Protein AF-A0A2D5WM52-F1 (afdb_monomer_lite)

Structure (mmCIF, N/CA/C/O backbone):
data_AF-A0A2D5WM52-F1
#
_entry.id   AF-A0A2D5WM52-F1
#
loop_
_atom_site.group_PDB
_atom_site.id
_atom_site.type_symbol
_atom_site.label_atom_id
_atom_site.label_alt_id
_atom_site.label_comp_id
_atom_site.label_asym_id
_atom_site.label_entity_id
_atom_site.label_seq_id
_atom_site.pdbx_PDB_ins_code
_atom_site.Cartn_x
_atom_site.Cartn_y
_atom_site.Cartn_z
_atom_site.occupancy
_atom_site.B_iso_or_equiv
_atom_site.auth_seq_id
_atom_site.auth_comp_id
_atom_site.auth_asym_id
_atom_site.auth_atom_id
_atom_site.pdbx_PDB_model_num
ATOM 1 N N . MET A 1 1 ? -11.372 -16.010 5.328 1.00 69.62 1 MET A N 1
ATOM 2 C CA . MET A 1 1 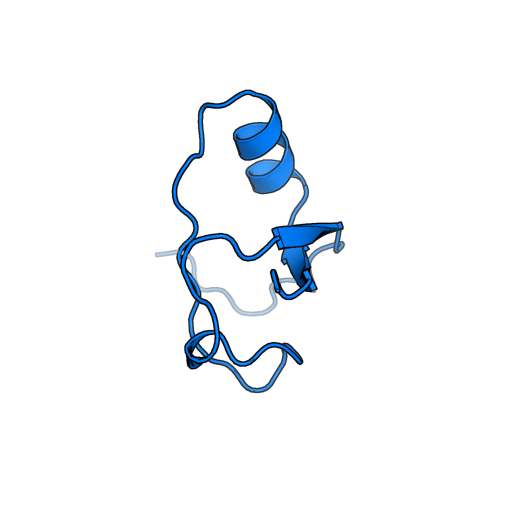? -10.144 -15.737 6.104 1.00 69.62 1 MET A CA 1
ATOM 3 C C . MET A 1 1 ? -9.503 -14.541 5.423 1.00 69.62 1 MET A C 1
ATOM 5 O O . MET A 1 1 ? -9.508 -14.549 4.200 1.00 69.62 1 MET A O 1
ATOM 9 N N . ALA A 1 2 ? -9.108 -13.499 6.154 1.00 83.06 2 ALA A N 1
ATOM 10 C CA . ALA A 1 2 ? -8.502 -12.321 5.530 1.00 83.06 2 ALA A CA 1
ATOM 11 C C . ALA A 1 2 ? -7.110 -12.688 5.007 1.00 83.06 2 ALA A C 1
ATOM 13 O O . ALA A 1 2 ? -6.351 -13.335 5.731 1.00 83.06 2 ALA A O 1
ATOM 14 N N . ASN A 1 3 ? -6.798 -12.305 3.771 1.00 92.69 3 ASN A N 1
ATOM 15 C CA . ASN A 1 3 ? -5.454 -12.463 3.235 1.00 92.69 3 ASN A CA 1
ATOM 16 C C . ASN A 1 3 ? -4.592 -11.270 3.656 1.00 92.69 3 ASN A C 1
ATOM 18 O O . ASN A 1 3 ? -5.078 -10.142 3.780 1.00 92.69 3 ASN A O 1
ATOM 22 N N . GLU A 1 4 ? -3.305 -11.523 3.870 1.00 93.00 4 GLU A N 1
ATOM 23 C CA . GLU A 1 4 ? -2.323 -10.485 4.163 1.00 93.00 4 GLU A CA 1
ATOM 24 C C . GLU A 1 4 ? -1.447 -10.241 2.941 1.00 93.00 4 GLU A C 1
ATOM 26 O O . GLU A 1 4 ? -0.848 -11.167 2.394 1.00 93.00 4 GLU A O 1
ATOM 31 N N . TYR A 1 5 ? -1.332 -8.977 2.549 1.00 90.81 5 TYR A N 1
ATOM 32 C CA . TYR A 1 5 ? -0.493 -8.565 1.434 1.00 90.81 5 TYR A CA 1
ATOM 33 C C . TYR A 1 5 ? 0.556 -7.561 1.885 1.00 90.81 5 TYR A C 1
ATOM 35 O O . TYR A 1 5 ? 0.312 -6.725 2.759 1.00 90.81 5 TYR A O 1
ATOM 43 N N . LYS A 1 6 ? 1.727 -7.616 1.253 1.00 89.31 6 LYS A N 1
ATOM 44 C CA . LYS A 1 6 ? 2.782 -6.616 1.420 1.00 89.31 6 LYS A CA 1
ATOM 45 C C . LYS A 1 6 ? 2.777 -5.683 0.224 1.00 89.31 6 LYS A C 1
ATOM 47 O O . LYS A 1 6 ? 2.686 -6.140 -0.910 1.00 89.31 6 LYS A O 1
ATOM 52 N N . LEU A 1 7 ? 2.867 -4.387 0.492 1.00 89.44 7 LEU A N 1
ATOM 53 C CA . LEU A 1 7 ? 2.758 -3.358 -0.529 1.00 89.44 7 LEU A CA 1
ATOM 54 C C . LEU A 1 7 ? 3.828 -2.289 -0.315 1.00 89.44 7 LEU A C 1
ATOM 56 O O . LEU A 1 7 ? 3.958 -1.717 0.772 1.00 89.44 7 LEU A O 1
ATOM 60 N N . GLU A 1 8 ? 4.607 -2.032 -1.360 1.00 88.69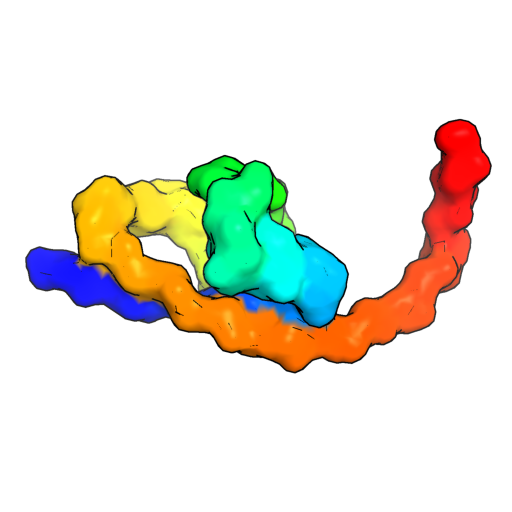 8 GLU A N 1
ATOM 61 C CA . GLU A 1 8 ? 5.704 -1.074 -1.325 1.00 88.69 8 GLU A CA 1
ATOM 62 C C . GLU A 1 8 ? 5.195 0.365 -1.434 1.00 88.69 8 GLU A C 1
ATOM 64 O O . GLU A 1 8 ? 4.367 0.716 -2.281 1.00 88.69 8 GLU A O 1
ATOM 69 N N . ILE A 1 9 ? 5.679 1.242 -0.560 1.00 91.00 9 ILE A N 1
ATOM 70 C CA . ILE A 1 9 ? 5.189 2.616 -0.484 1.00 91.00 9 ILE A CA 1
ATOM 71 C C . ILE A 1 9 ? 6.308 3.600 -0.157 1.00 91.00 9 ILE A C 1
ATOM 73 O O . ILE A 1 9 ? 7.210 3.327 0.633 1.00 91.00 9 ILE A O 1
ATOM 77 N N . TYR A 1 10 ? 6.229 4.799 -0.728 1.00 91.38 10 TYR A N 1
ATOM 78 C CA . TYR A 1 10 ? 7.110 5.894 -0.336 1.00 91.38 10 TYR A CA 1
ATOM 79 C C . TYR A 1 10 ? 6.725 6.467 1.029 1.00 91.38 10 TYR A C 1
ATOM 81 O O . TYR A 1 10 ? 5.569 6.437 1.452 1.00 91.38 10 TYR A O 1
ATOM 89 N N . ARG A 1 11 ? 7.693 7.081 1.714 1.00 92.50 11 ARG A N 1
ATOM 90 C CA . ARG A 1 11 ? 7.472 7.631 3.059 1.00 92.50 11 ARG A CA 1
ATOM 91 C C . ARG A 1 11 ? 6.354 8.682 3.112 1.00 92.50 11 ARG A C 1
ATOM 93 O O . ARG A 1 11 ? 5.512 8.614 3.998 1.00 92.50 11 ARG A O 1
ATOM 100 N N . LYS A 1 12 ? 6.301 9.623 2.162 1.00 93.50 12 LYS A N 1
ATOM 101 C CA . LYS A 1 12 ? 5.292 10.703 2.152 1.00 93.50 12 LYS A CA 1
ATOM 102 C C . LYS A 1 12 ? 3.838 10.182 2.156 1.00 93.50 12 LYS A C 1
ATOM 104 O O . LYS A 1 12 ? 3.086 10.601 3.035 1.00 93.50 12 LYS A O 1
ATOM 109 N N . PRO A 1 13 ? 3.414 9.287 1.241 1.00 94.75 13 PRO A N 1
ATOM 110 C CA . PRO A 1 13 ? 2.062 8.732 1.286 1.00 94.75 13 PRO A CA 1
ATOM 111 C C . PRO A 1 13 ? 1.806 7.847 2.513 1.00 94.75 13 PRO A C 1
ATOM 113 O O . PRO A 1 13 ? 0.689 7.877 3.020 1.00 94.75 13 PRO A O 1
ATOM 116 N N . LEU A 1 14 ? 2.807 7.132 3.047 1.00 95.12 14 LEU A N 1
ATOM 117 C CA . LEU A 1 14 ? 2.635 6.371 4.293 1.00 95.12 14 LEU A CA 1
ATOM 118 C C . LEU A 1 14 ? 2.285 7.280 5.481 1.00 95.12 14 LEU A C 1
ATOM 120 O O . LEU A 1 14 ? 1.365 6.978 6.237 1.00 95.12 14 LEU A O 1
ATOM 124 N N . GLU A 1 15 ? 2.980 8.406 5.639 1.00 96.38 15 GLU A N 1
ATOM 125 C CA . GLU A 1 15 ? 2.675 9.360 6.713 1.00 96.38 15 GLU A CA 1
ATOM 126 C C . GLU A 1 15 ? 1.283 9.995 6.540 1.00 96.38 15 GLU A C 1
ATOM 128 O O . GLU A 1 15 ? 0.572 10.204 7.522 1.00 96.38 15 GLU A O 1
ATOM 133 N N . ALA A 1 16 ? 0.839 10.212 5.296 1.00 97.69 16 ALA A N 1
ATOM 134 C CA . ALA A 1 16 ? -0.524 10.659 4.999 1.00 97.69 16 ALA A CA 1
ATOM 135 C C . ALA A 1 16 ? -1.600 9.597 5.310 1.00 97.69 16 ALA A C 1
ATOM 137 O O . ALA A 1 16 ? -2.742 9.932 5.611 1.00 97.69 16 ALA A O 1
ATOM 138 N N . ILE A 1 17 ? -1.268 8.307 5.241 1.00 96.69 17 ILE A N 1
ATOM 139 C CA . ILE A 1 17 ? -2.180 7.239 5.679 1.00 96.69 17 ILE A CA 1
ATOM 140 C C . ILE A 1 17 ? -2.240 7.216 7.208 1.00 96.69 17 ILE A C 1
ATOM 142 O O . ILE A 1 17 ? -3.328 7.222 7.781 1.00 96.69 17 ILE A O 1
ATOM 146 N N . LYS A 1 18 ? -1.081 7.264 7.878 1.00 96.06 18 LYS A N 1
ATOM 147 C CA . LYS A 1 18 ? -0.992 7.269 9.349 1.00 96.06 18 LYS A CA 1
ATOM 148 C C . LYS A 1 18 ? -1.729 8.444 9.987 1.00 96.06 18 LYS A C 1
ATOM 150 O O . LYS A 1 18 ? -2.344 8.273 11.032 1.00 96.06 18 LYS A O 1
ATOM 155 N N . ASN A 1 19 ? -1.681 9.625 9.370 1.00 97.44 19 ASN A N 1
ATOM 156 C CA . ASN A 1 19 ? -2.387 10.808 9.868 1.00 97.44 19 ASN A CA 1
ATOM 157 C C . ASN A 1 19 ? -3.881 10.854 9.466 1.00 97.44 19 ASN A C 1
ATOM 159 O O . ASN A 1 19 ? -4.576 11.804 9.819 1.00 97.44 19 ASN A O 1
ATOM 163 N N . GLY A 1 20 ? -4.374 9.863 8.713 1.00 96.81 20 GLY A N 1
ATOM 164 C CA . GLY A 1 20 ? -5.773 9.743 8.296 1.00 96.81 20 GLY A CA 1
ATOM 165 C C . GLY A 1 20 ? -6.201 10.631 7.121 1.00 96.81 20 GLY A C 1
ATOM 166 O O . GLY A 1 20 ? -7.360 10.561 6.710 1.00 96.81 20 GLY A O 1
ATOM 167 N N . THR A 1 21 ? -5.306 11.442 6.549 1.00 97.88 21 THR A N 1
ATOM 168 C CA . THR A 1 21 ? -5.637 12.329 5.415 1.00 97.88 21 THR A CA 1
ATOM 169 C C . THR A 1 21 ? -5.744 11.575 4.092 1.00 97.88 21 THR A C 1
ATOM 171 O O . THR A 1 21 ? -6.528 11.953 3.222 1.00 97.88 21 THR A O 1
ATOM 174 N N . LYS A 1 22 ? -5.006 10.470 3.943 1.00 96.94 22 LYS A N 1
ATOM 175 C CA . LYS A 1 22 ? -5.079 9.573 2.792 1.00 96.94 22 LYS A CA 1
ATOM 176 C C . LYS A 1 22 ? -5.818 8.297 3.173 1.00 96.94 22 LYS A C 1
ATOM 178 O O . LYS A 1 22 ? -5.354 7.518 3.997 1.00 96.94 22 LYS A O 1
ATOM 183 N N . ARG A 1 23 ? -6.966 8.077 2.530 1.00 96.50 23 ARG A N 1
ATOM 184 C CA . ARG A 1 23 ? -7.842 6.914 2.775 1.00 96.50 23 ARG A CA 1
ATOM 185 C C . ARG A 1 23 ? -8.074 6.044 1.541 1.00 96.50 23 ARG A C 1
ATOM 187 O O . ARG A 1 23 ? -8.687 4.991 1.650 1.00 96.50 23 ARG A O 1
ATOM 194 N N . ILE A 1 24 ? -7.603 6.496 0.380 1.00 95.81 24 ILE A N 1
ATOM 195 C CA . ILE A 1 24 ? -7.735 5.801 -0.901 1.00 95.81 24 ILE A CA 1
ATOM 196 C C . ILE A 1 24 ? -6.336 5.620 -1.481 1.00 95.81 24 ILE A C 1
ATOM 198 O O . ILE A 1 24 ? -5.551 6.575 -1.542 1.00 95.81 24 ILE A O 1
ATOM 202 N N . GLU A 1 25 ? -6.036 4.397 -1.904 1.00 93.44 25 GLU A N 1
ATOM 203 C CA . GLU A 1 25 ? -4.820 4.032 -2.619 1.00 93.44 25 GLU A CA 1
ATOM 204 C C . GLU A 1 25 ? -5.187 3.520 -4.009 1.00 93.44 25 GLU A C 1
ATOM 206 O O . GLU A 1 25 ? -6.093 2.703 -4.152 1.00 93.44 25 GLU A O 1
ATOM 211 N N . ILE A 1 26 ? -4.506 4.038 -5.031 1.00 91.25 26 ILE A N 1
ATOM 212 C CA . ILE A 1 26 ? -4.726 3.678 -6.433 1.00 91.25 26 ILE A CA 1
ATOM 213 C C . ILE A 1 26 ? -3.432 3.048 -6.930 1.00 91.25 26 ILE A C 1
ATOM 215 O O . ILE A 1 26 ? -2.360 3.629 -6.764 1.00 91.25 26 ILE A O 1
ATOM 219 N N . ARG A 1 27 ? -3.537 1.859 -7.520 1.00 88.44 27 ARG A N 1
ATOM 220 C CA . ARG A 1 27 ? -2.408 1.080 -8.029 1.00 88.44 27 ARG A CA 1
ATOM 221 C C . ARG A 1 27 ? -2.709 0.594 -9.438 1.00 88.44 27 ARG A C 1
ATOM 223 O O . ARG A 1 27 ? -3.863 0.346 -9.785 1.00 88.44 27 ARG A O 1
ATOM 230 N N . THR A 1 28 ? -1.655 0.437 -10.227 1.00 86.75 28 THR A N 1
ATOM 231 C CA . THR A 1 28 ? -1.709 -0.225 -11.531 1.00 86.75 28 THR A CA 1
ATOM 232 C C . THR A 1 28 ? -1.098 -1.606 -11.368 1.00 86.75 28 THR A C 1
ATOM 234 O O . THR A 1 28 ? 0.004 -1.709 -10.831 1.00 86.75 28 THR A O 1
ATOM 237 N N . ASN A 1 29 ? -1.769 -2.649 -11.864 1.00 83.00 29 ASN A N 1
ATOM 238 C CA . ASN A 1 29 ? -1.154 -3.972 -11.984 1.00 83.00 29 ASN A CA 1
ATOM 239 C C . ASN A 1 29 ? 0.064 -3.857 -12.904 1.00 83.00 29 ASN A C 1
ATOM 241 O O . ASN A 1 29 ? -0.085 -3.638 -14.107 1.00 83.00 29 ASN A O 1
ATOM 245 N N . ASN A 1 30 ? 1.253 -3.947 -12.324 1.00 75.75 30 ASN A N 1
ATOM 246 C CA . ASN A 1 30 ? 2.527 -3.836 -13.018 1.00 75.75 30 ASN A CA 1
ATOM 247 C C . ASN A 1 30 ? 3.369 -5.083 -12.718 1.00 75.75 30 ASN A C 1
ATOM 249 O O . ASN A 1 30 ? 3.064 -5.830 -11.798 1.00 75.75 30 ASN A O 1
ATOM 253 N N . SER A 1 31 ? 4.410 -5.321 -13.511 1.00 72.12 31 SER A N 1
ATOM 254 C CA . SER A 1 31 ? 5.261 -6.509 -13.377 1.00 72.12 31 SER A CA 1
ATOM 255 C C . SER A 1 31 ? 6.364 -6.381 -12.320 1.00 72.12 31 SER A C 1
ATOM 257 O O . SER A 1 31 ? 7.189 -7.282 -12.220 1.00 72.12 31 SER A O 1
ATOM 259 N N . TYR A 1 32 ? 6.455 -5.249 -11.614 1.00 71.50 32 TYR A N 1
ATOM 260 C CA . TYR A 1 32 ? 7.517 -4.985 -10.637 1.00 71.50 32 TYR A CA 1
ATOM 261 C C . TYR A 1 32 ? 7.107 -5.343 -9.209 1.00 71.50 32 TYR A C 1
ATOM 263 O O . TYR A 1 32 ? 7.972 -5.608 -8.383 1.00 71.50 32 TYR A O 1
ATOM 271 N N . GLU A 1 33 ? 5.808 -5.336 -8.920 1.00 75.00 33 GLU A N 1
ATOM 272 C CA . GLU A 1 33 ? 5.268 -5.710 -7.619 1.00 75.00 33 GLU A CA 1
ATOM 273 C C . GLU A 1 33 ? 4.762 -7.158 -7.653 1.00 75.00 33 GLU A C 1
ATOM 275 O O . GLU A 1 33 ? 4.088 -7.568 -8.595 1.00 75.00 33 GLU A O 1
ATOM 280 N N . ASP A 1 34 ? 5.051 -7.925 -6.600 1.00 78.75 34 ASP A N 1
ATOM 281 C CA . ASP A 1 34 ? 4.642 -9.335 -6.491 1.00 78.75 34 ASP A CA 1
ATOM 282 C C . ASP A 1 34 ? 3.127 -9.518 -6.261 1.00 78.75 34 ASP A C 1
ATOM 284 O O . ASP A 1 34 ? 2.593 -10.621 -6.392 1.00 78.75 34 ASP A O 1
ATOM 288 N N . ILE A 1 35 ? 2.420 -8.453 -5.877 1.00 84.62 35 ILE A N 1
ATOM 289 C CA . ILE A 1 35 ? 0.990 -8.492 -5.570 1.00 84.62 35 ILE A CA 1
ATOM 290 C C . ILE A 1 35 ? 0.140 -8.374 -6.845 1.00 84.62 35 ILE A C 1
ATOM 292 O O . ILE A 1 35 ? 0.219 -7.390 -7.579 1.00 84.62 35 ILE A O 1
ATOM 296 N N . ASP A 1 36 ? -0.758 -9.338 -7.067 1.00 87.25 36 ASP A N 1
ATOM 297 C CA . ASP A 1 36 ? -1.853 -9.181 -8.030 1.00 87.25 36 ASP A CA 1
ATOM 298 C C . ASP A 1 36 ? -3.029 -8.460 -7.357 1.00 87.25 36 ASP A C 1
ATOM 300 O O . ASP A 1 36 ? -3.815 -9.056 -6.612 1.00 87.25 36 ASP A O 1
ATOM 304 N N . TYR A 1 37 ? -3.174 -7.162 -7.633 1.00 87.88 37 TYR A N 1
ATOM 305 C CA . TYR A 1 37 ? -4.217 -6.334 -7.027 1.00 87.88 37 TYR A CA 1
ATOM 306 C C . TYR A 1 37 ? -5.638 -6.771 -7.403 1.00 87.88 37 TYR A C 1
ATOM 308 O O . TYR A 1 37 ? -6.589 -6.364 -6.736 1.00 87.88 37 TYR A O 1
ATOM 316 N N . LYS A 1 38 ? -5.818 -7.603 -8.440 1.00 88.75 38 LYS A N 1
ATOM 317 C CA . LYS A 1 38 ? -7.136 -8.155 -8.801 1.00 88.75 38 LYS A CA 1
ATOM 318 C C . LYS A 1 38 ? -7.659 -9.155 -7.773 1.00 88.75 38 LYS A C 1
ATOM 320 O O . LYS A 1 38 ? -8.858 -9.425 -7.761 1.00 88.75 38 LYS A O 1
ATOM 325 N N . LEU A 1 39 ? -6.776 -9.713 -6.947 1.00 89.75 39 LEU A N 1
ATOM 326 C CA . LEU A 1 39 ? -7.126 -10.685 -5.914 1.00 89.75 39 LEU A CA 1
ATOM 327 C C . LEU A 1 39 ? -7.555 -10.027 -4.599 1.00 89.75 39 LEU A C 1
ATOM 329 O O . LEU A 1 39 ? -8.055 -10.726 -3.720 1.00 89.75 39 LEU A O 1
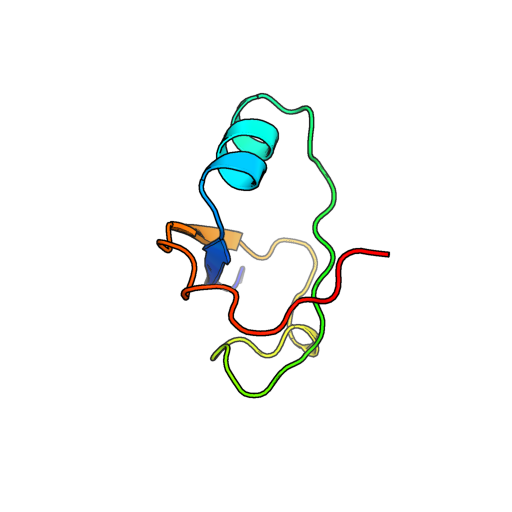ATOM 333 N N . LEU A 1 40 ? -7.391 -8.705 -4.466 1.00 91.25 40 LEU A N 1
ATOM 334 C CA . LEU A 1 40 ? -7.803 -7.974 -3.274 1.00 91.25 40 LEU A CA 1
ATOM 335 C C . LEU A 1 40 ? -9.320 -8.014 -3.090 1.00 91.25 40 LEU A C 1
ATOM 337 O O . LEU A 1 40 ? -10.091 -7.689 -3.996 1.00 91.25 40 LEU A O 1
ATOM 341 N N . GLN A 1 41 ? -9.741 -8.350 -1.876 1.00 95.31 41 GLN A N 1
ATOM 342 C CA . GLN A 1 41 ? -11.136 -8.378 -1.465 1.00 95.31 41 GLN A CA 1
ATOM 343 C C . GLN A 1 41 ? -11.356 -7.514 -0.222 1.00 95.31 41 GLN A C 1
ATOM 345 O O . GLN A 1 41 ? -10.437 -7.161 0.519 1.00 95.31 41 GLN A O 1
ATOM 350 N N . SER A 1 42 ? -12.614 -7.141 0.017 1.00 95.00 42 SER A N 1
ATOM 351 C CA . SER A 1 42 ? -12.969 -6.403 1.228 1.00 95.00 42 SER A CA 1
ATOM 352 C C . SER A 1 42 ? -12.678 -7.250 2.471 1.00 95.00 42 SER A C 1
ATOM 354 O O . SER A 1 42 ? -13.105 -8.400 2.551 1.00 95.00 42 SER A O 1
ATOM 356 N N . GLY A 1 43 ? -11.970 -6.665 3.438 1.00 95.50 43 GLY A N 1
ATOM 357 C CA . GLY A 1 43 ? -11.555 -7.337 4.672 1.00 95.50 43 GLY A CA 1
ATOM 358 C C . GLY A 1 43 ? -10.117 -7.860 4.661 1.00 95.50 43 GLY A C 1
ATOM 359 O O . GLY A 1 43 ? -9.627 -8.238 5.723 1.00 95.50 43 GLY A O 1
ATOM 360 N N . ASP A 1 44 ? -9.434 -7.841 3.514 1.00 95.56 44 ASP A N 1
ATOM 361 C CA . ASP A 1 44 ? -8.003 -8.141 3.440 1.00 95.56 44 ASP A CA 1
ATOM 362 C C . ASP A 1 44 ? -7.153 -7.083 4.163 1.00 95.56 44 ASP A C 1
ATOM 364 O O . ASP A 1 44 ? -7.558 -5.929 4.346 1.00 95.56 44 ASP A O 1
ATOM 368 N N . ILE A 1 45 ? -5.947 -7.485 4.570 1.00 95.12 45 ILE A N 1
ATOM 369 C CA . ILE A 1 45 ? -5.010 -6.653 5.328 1.00 95.12 45 ILE A CA 1
ATOM 370 C C . ILE A 1 45 ? -3.825 -6.282 4.436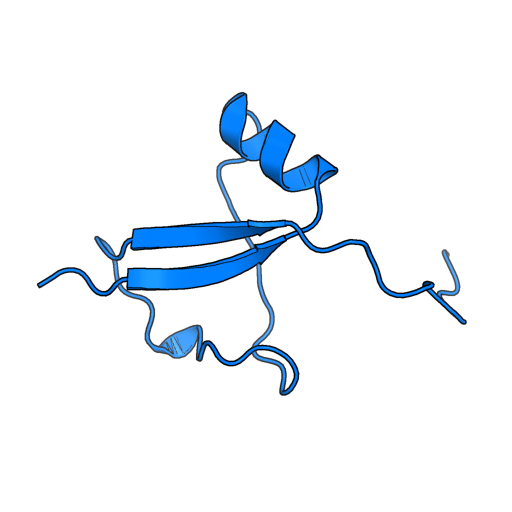 1.00 95.12 45 ILE A C 1
ATOM 372 O O . ILE A 1 45 ? -3.159 -7.144 3.863 1.00 95.12 45 ILE A O 1
ATOM 376 N N . ILE A 1 46 ? -3.523 -4.984 4.367 1.00 93.19 46 ILE A N 1
ATOM 377 C CA . ILE A 1 46 ? -2.354 -4.456 3.658 1.00 93.19 46 ILE A CA 1
ATOM 378 C C . ILE A 1 46 ? -1.291 -4.028 4.670 1.00 93.19 46 ILE A C 1
ATOM 380 O O . ILE A 1 46 ? -1.522 -3.144 5.496 1.00 93.19 46 ILE A O 1
ATOM 384 N N . SER A 1 47 ? -0.106 -4.619 4.560 1.00 93.62 47 SER A N 1
ATOM 385 C CA . SER A 1 47 ? 1.096 -4.224 5.288 1.00 93.62 47 SER A CA 1
ATOM 386 C C . SER A 1 47 ? 2.005 -3.397 4.385 1.00 93.62 47 SER A C 1
ATOM 388 O O . SER A 1 47 ? 2.403 -3.835 3.307 1.00 93.62 47 SER A O 1
ATOM 390 N N . PHE A 1 48 ? 2.363 -2.196 4.833 1.00 92.94 48 PHE A N 1
ATOM 391 C CA . PHE A 1 48 ? 3.190 -1.279 4.055 1.00 92.94 48 PHE A CA 1
ATOM 392 C C . PHE A 1 48 ? 4.685 -1.488 4.311 1.00 92.94 48 PHE A C 1
ATOM 394 O O . PHE A 1 48 ? 5.144 -1.393 5.450 1.00 92.94 48 PHE A O 1
ATOM 401 N N . GLN A 1 49 ? 5.457 -1.684 3.242 1.00 89.25 49 GLN A N 1
ATOM 402 C CA . GLN A 1 49 ? 6.918 -1.693 3.270 1.00 89.25 49 GLN A C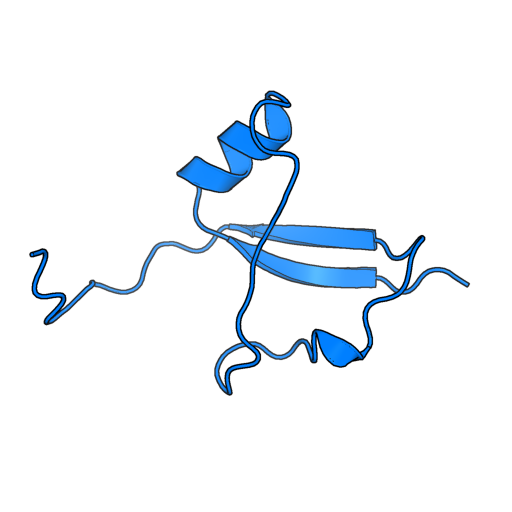A 1
ATOM 403 C C . GLN A 1 49 ? 7.443 -0.375 2.699 1.00 89.25 49 GLN A C 1
ATOM 405 O O . GLN A 1 49 ? 7.190 -0.040 1.544 1.00 89.25 49 GLN A O 1
ATOM 410 N N . VAL A 1 50 ? 8.169 0.396 3.513 1.00 90.88 50 VAL A N 1
ATOM 411 C CA . VAL A 1 50 ? 8.754 1.657 3.043 1.00 90.88 50 VAL A CA 1
ATOM 412 C C . VAL A 1 50 ? 9.900 1.357 2.091 1.00 90.88 50 VAL A C 1
ATOM 414 O O . VAL A 1 50 ? 10.862 0.696 2.480 1.00 90.88 50 VAL A O 1
ATOM 417 N N . ILE A 1 51 ? 9.824 1.907 0.884 1.00 87.31 51 ILE A N 1
ATOM 418 C CA . ILE A 1 51 ? 10.919 1.884 -0.083 1.00 87.31 51 ILE A CA 1
ATOM 419 C C . ILE A 1 51 ? 11.538 3.274 -0.219 1.00 87.31 51 ILE A C 1
ATOM 421 O O . ILE A 1 51 ? 10.857 4.305 -0.155 1.00 87.31 51 ILE A O 1
ATOM 425 N N . ASN A 1 52 ? 12.854 3.300 -0.407 1.00 77.81 52 ASN A N 1
ATOM 426 C CA . ASN A 1 52 ? 13.544 4.491 -0.877 1.00 77.81 52 ASN A CA 1
ATOM 427 C C . ASN A 1 52 ? 13.363 4.518 -2.391 1.00 77.81 52 ASN A C 1
ATOM 429 O O . ASN A 1 52 ? 13.667 3.527 -3.050 1.00 77.81 52 ASN A O 1
ATOM 433 N N . GLY A 1 53 ? 12.804 5.609 -2.918 1.00 64.94 53 GLY A N 1
ATOM 434 C CA . GLY A 1 53 ? 12.522 5.724 -4.347 1.00 64.94 53 GLY A CA 1
ATOM 435 C C . GLY A 1 53 ? 13.713 5.327 -5.210 1.00 64.94 53 GLY A C 1
ATOM 436 O O . GLY A 1 53 ? 14.840 5.692 -4.861 1.00 64.94 53 GLY A O 1
ATOM 437 N N . PRO A 1 54 ? 13.495 4.606 -6.326 1.00 61.81 54 PRO A N 1
ATOM 438 C CA . PRO A 1 54 ? 14.519 4.541 -7.353 1.00 61.81 54 PRO A CA 1
ATOM 439 C C . PRO A 1 54 ? 14.859 5.981 -7.773 1.00 61.81 54 PRO A C 1
ATOM 441 O O . PRO A 1 54 ? 14.003 6.868 -7.658 1.00 61.81 54 PRO A O 1
ATOM 444 N N . PRO A 1 55 ? 16.087 6.264 -8.240 1.00 51.22 55 PRO A N 1
ATOM 445 C CA . PRO A 1 55 ? 16.361 7.556 -8.843 1.00 51.22 55 PRO A CA 1
ATOM 446 C C . PRO A 1 55 ? 15.365 7.706 -9.992 1.00 51.22 55 PRO A C 1
ATOM 448 O O . PRO A 1 55 ? 15.370 6.907 -10.926 1.00 51.22 55 PRO A O 1
ATOM 451 N N . PHE A 1 56 ? 14.453 8.670 -9.886 1.00 58.16 56 PHE A N 1
ATOM 452 C CA . PHE A 1 56 ? 13.527 8.990 -10.961 1.00 58.16 56 PHE A CA 1
ATOM 453 C C . PHE A 1 56 ? 14.341 9.597 -12.108 1.00 58.16 56 PHE A C 1
ATOM 455 O O . PHE A 1 56 ? 14.468 10.812 -12.228 1.00 58.16 56 PHE A O 1
ATOM 462 N N . VAL A 1 57 ? 14.980 8.743 -12.901 1.00 52.97 57 VAL A N 1
ATOM 463 C CA . VAL A 1 57 ? 15.693 9.133 -14.111 1.00 52.97 57 VAL A CA 1
ATOM 464 C C . VAL A 1 57 ? 14.670 9.229 -15.238 1.00 52.97 57 VAL A C 1
ATOM 466 O O . VAL A 1 57 ? 13.892 8.303 -15.450 1.00 52.97 57 VAL A O 1
ATOM 469 N N . ASN A 1 58 ? 14.662 10.362 -15.942 1.00 45.53 58 ASN A N 1
ATOM 470 C CA . ASN A 1 58 ? 13.775 10.652 -17.077 1.00 45.53 58 ASN A CA 1
ATOM 471 C C . ASN A 1 58 ? 12.271 10.750 -16.750 1.00 45.53 58 ASN A C 1
ATOM 473 O O . ASN A 1 58 ? 11.440 10.368 -17.572 1.00 45.53 58 ASN A O 1
ATOM 477 N N . LEU A 1 59 ? 11.894 11.277 -15.579 1.00 53.12 59 LEU A N 1
ATOM 478 C CA . LEU A 1 59 ? 10.545 11.832 -15.433 1.00 53.12 59 LEU A CA 1
ATOM 479 C C . LEU A 1 59 ? 10.542 13.253 -16.002 1.00 53.12 59 LEU A C 1
ATOM 481 O O . LEU A 1 59 ? 10.989 14.182 -15.331 1.00 53.12 59 LEU A O 1
ATOM 485 N N . ASP A 1 60 ? 10.028 13.421 -17.220 1.00 56.78 60 ASP A N 1
ATOM 486 C CA . ASP A 1 60 ? 9.575 14.734 -17.677 1.00 56.78 60 ASP A CA 1
ATOM 487 C C . ASP A 1 60 ? 8.364 15.128 -16.824 1.00 56.78 60 ASP A C 1
ATOM 489 O O . ASP A 1 60 ? 7.264 14.587 -16.960 1.00 56.78 60 ASP A O 1
ATOM 493 N N . VAL A 1 61 ? 8.594 16.032 -15.872 1.00 54.66 61 VAL A N 1
ATOM 494 C CA . VAL A 1 61 ? 7.52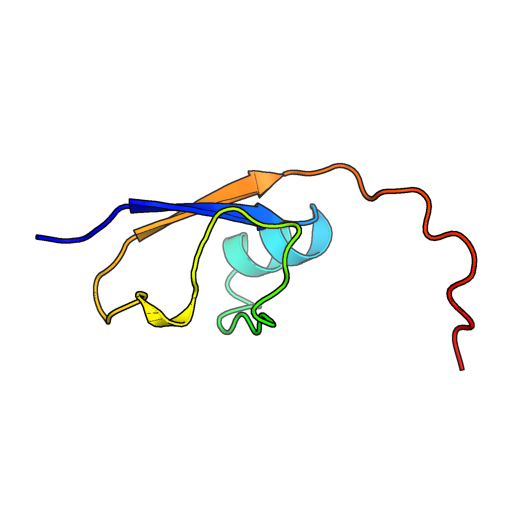8 16.682 -15.110 1.00 54.66 61 VAL A CA 1
ATOM 495 C C . VAL A 1 61 ? 6.978 17.799 -15.997 1.00 54.66 61 VAL A C 1
ATOM 497 O O . VAL A 1 61 ? 7.668 18.796 -16.204 1.00 54.66 61 VAL A O 1
ATOM 500 N N . ILE A 1 62 ? 5.777 17.603 -16.548 1.00 54.09 62 ILE A N 1
ATOM 501 C CA . ILE A 1 62 ? 5.025 18.632 -17.291 1.00 54.09 62 ILE A CA 1
ATOM 502 C C . ILE A 1 62 ? 4.269 19.522 -16.304 1.00 54.09 62 ILE A C 1
ATOM 504 O O . ILE A 1 62 ? 3.633 18.953 -15.383 1.00 54.09 62 ILE A O 1
#

Sequence (62 aa):
MANEYKLEIYRKPLEAIKNGTKRIEIRTNNSYEDIDYKLLQSGDIISFQVINGPPFVNLDVI

Secondary structure (DSSP, 8-state):
---EEEEEE-HHHHHHHHTTS---------SSSS--GGG--TT-EEEEEE-PPP--TT----

Radius of gyration: 13.44 Å; chains: 1; bounding box: 29×34×28 Å

pLDDT: mean 84.25, std 14.44, range [45.53, 97.88]

Foldseek 3Di:
DAAEDEDEDAPVVVVCVVVVVDDDDDDDPDPPDPDDPVPDDPPHHYDYDHDDDDPPPPDPDD